Protein AF-A0A819KP63-F1 (afdb_monomer)

Solvent-accessible surface area (backbone atoms only — not comparable to full-atom values): 7962 Å² total; per-residue (Å²): 132,86,54,74,70,59,56,53,52,54,51,50,54,52,49,53,53,51,55,52,52,50,53,54,53,55,50,52,65,74,71,46,82,84,78,84,91,82,80,90,88,71,79,88,75,68,88,65,77,81,40,59,7,77,58,28,70,38,73,23,84,46,72,45,46,77,20,50,28,19,70,69,56,46,59,47,43,72,73,46,65,84,50,66,68,85,80,45,70,58,91,70,90,66,74,64,73,42,33,68,89,41,42,79,78,36,65,28,37,41,50,51,41,36,47,75,59,47,37,42,62,86,71,54,84,67,93,83,124

Radius of gyration: 24.45 Å; Cα contacts (8 Å, |Δi|>4): 112; chains: 1; bounding box: 66×54×40 Å

Nearest PDB structures (foldseek):
  3g6t-assembly1_B  TM=9.591E-01  e=2.686E-07  Rattus norvegicus
  3g6t-assembly1_A  TM=9.412E-01  e=7.875E-07  Rattus norvegicus
  1ga5-assembly2_F  TM=8.857E-01  e=5.920E-06  Homo sapiens
  1a6y-assembly1_A  TM=8.558E-01  e=3.697E-06  Homo sapiens
  1ga5-assembly2_E  TM=8.430E-01  e=6.332E-06  Homo sapiens

Organism: NCBI:txid392030

Secondary structure (DSSP, 8-state):
---HHHHHHHHHHHHHHHHHHHHHHHHHHHHS-------S----------EE-TTTSSEE-EEETTEEE-HHHHHHHHHHTTS-GGG---SSSS-----TTTTTS-HHHHHHHHHHTT--GGGS--S--

Sequence (129 aa):
MASRKTKEIENHLQVEHAVHIGKIQSLLSTVLPQVDKKSPGRNPKRYKALLTCVICTGDAHGYNFDAISCESCKAFFRRNALQPAEKFKCRGTGSCDVTFNARKRCKRCRLEKCLASGMRKEWILSDKE

InterPro domains:
  IPR001628 Zinc finger, nuclear hormone receptor-type [PF00105] (52-121)
  IPR001628 Zinc finger, nuclear hormone receptor-type [PR00047] (53-69)
  IPR001628 Zinc finger, nuclear hormone receptor-type [PR00047] (69-84)
  IPR001628 Zinc finger, nuclear hormone receptor-type [PR00047] (103-111)
  IPR001628 Zinc finger, nuclear hormone receptor-type [PR00047] (111-119)
  IPR001628 Zinc finger, nuclear hormone receptor-type [PS51030] (50-126)
  IPR001628 Zinc finger, nuclear hormone receptor-type [SM00399] (50-122)
  IPR013088 Zinc finger, NHR/GATA-type [G3DSA:3.30.50.10] (39-128)
  IPR050234 Nuclear hormone receptor family NR1 subfamily [PTHR24082] (32-126)

pLDDT: mean 79.84, std 20.61, range [44.25, 98.75]

Structure (mmCIF, N/CA/C/O backbone):
data_AF-A0A819KP63-F1
#
_entry.id   AF-A0A819KP63-F1
#
loop_
_atom_site.group_PDB
_atom_site.id
_atom_site.type_symbol
_atom_site.label_atom_id
_atom_site.label_alt_id
_atom_site.label_comp_id
_atom_site.label_asym_id
_atom_site.label_entity_id
_atom_site.label_seq_id
_atom_site.pdbx_PDB_ins_code
_atom_site.Cartn_x
_atom_site.Cartn_y
_atom_site.Cartn_z
_atom_site.occupancy
_atom_site.B_iso_or_equiv
_atom_site.auth_seq_id
_atom_site.auth_comp_id
_atom_site.auth_asym_id
_atom_site.auth_atom_id
_atom_site.pdbx_PDB_model_num
ATOM 1 N N . MET A 1 1 ? -56.457 -38.680 -6.705 1.00 46.72 1 MET A N 1
ATOM 2 C CA . MET A 1 1 ? -55.387 -39.326 -7.498 1.00 46.72 1 MET A CA 1
ATOM 3 C C . MET A 1 1 ? -54.558 -38.226 -8.153 1.00 46.72 1 MET A C 1
ATOM 5 O O . MET A 1 1 ? -55.021 -37.636 -9.118 1.00 46.72 1 MET A O 1
ATOM 9 N N . ALA A 1 2 ? -53.410 -37.855 -7.573 1.00 48.78 2 ALA A N 1
ATOM 10 C CA . ALA A 1 2 ? -52.578 -36.769 -8.106 1.00 48.78 2 ALA A CA 1
ATOM 11 C C . ALA A 1 2 ? -51.985 -37.178 -9.467 1.00 48.78 2 ALA A C 1
ATOM 13 O O . ALA A 1 2 ? -51.380 -38.248 -9.584 1.00 48.78 2 ALA A O 1
ATOM 14 N N . SER A 1 3 ? -52.244 -36.363 -10.493 1.00 57.41 3 SER A N 1
ATOM 15 C CA . SER A 1 3 ? -51.906 -36.634 -11.895 1.00 57.41 3 SER A CA 1
ATOM 16 C C . SER A 1 3 ? -50.401 -36.840 -12.072 1.00 57.41 3 SER A C 1
ATOM 18 O O . SER A 1 3 ? -49.602 -36.127 -11.474 1.00 57.41 3 SER A O 1
ATOM 20 N N . ARG A 1 4 ? -49.999 -37.790 -12.928 1.00 60.31 4 ARG A N 1
ATOM 21 C CA . ARG A 1 4 ? -48.582 -38.093 -13.225 1.00 60.31 4 ARG A CA 1
ATOM 22 C C . ARG A 1 4 ? -47.762 -36.836 -13.574 1.00 60.31 4 ARG A C 1
ATOM 24 O O . ARG A 1 4 ? -46.603 -36.760 -13.188 1.00 60.31 4 ARG A O 1
ATOM 31 N N . LYS A 1 5 ? -48.401 -35.820 -14.171 1.00 59.75 5 LYS A N 1
ATOM 32 C CA . LYS A 1 5 ? -47.798 -34.511 -14.479 1.00 59.75 5 LYS A CA 1
ATOM 33 C C . LYS A 1 5 ? -47.358 -33.698 -13.253 1.00 59.75 5 LYS A C 1
ATOM 35 O O . LYS A 1 5 ? -46.379 -32.973 -13.353 1.00 59.75 5 LYS A O 1
ATOM 40 N N . THR A 1 6 ? -48.039 -33.782 -12.106 1.00 58.62 6 THR A N 1
ATOM 41 C CA . THR A 1 6 ? -47.639 -33.002 -10.914 1.00 58.62 6 THR A CA 1
ATOM 42 C C . THR A 1 6 ? -46.418 -33.613 -10.235 1.00 58.62 6 THR A C 1
ATOM 44 O O . THR A 1 6 ? -45.540 -32.883 -9.790 1.00 58.62 6 THR A O 1
ATOM 47 N N . LYS A 1 7 ? -46.312 -34.949 -10.251 1.00 59.69 7 LYS A N 1
ATOM 48 C CA . LYS A 1 7 ? -45.157 -35.675 -9.707 1.00 59.69 7 LYS A CA 1
ATOM 49 C C . LYS A 1 7 ? -43.877 -35.419 -10.503 1.00 59.69 7 LYS A C 1
ATOM 51 O O . LYS A 1 7 ? -42.817 -35.323 -9.906 1.00 59.69 7 LYS A O 1
ATOM 56 N N . GLU A 1 8 ? -43.961 -35.287 -11.828 1.00 60.44 8 GLU A N 1
ATOM 57 C CA . GLU A 1 8 ? -42.800 -34.961 -12.675 1.00 60.44 8 GLU A CA 1
ATOM 58 C C . GLU A 1 8 ? -42.263 -33.544 -12.419 1.00 60.44 8 GLU A C 1
ATOM 60 O O . GLU A 1 8 ? -41.049 -33.354 -12.371 1.00 60.44 8 GLU A O 1
ATOM 65 N N . ILE A 1 9 ? -43.147 -32.567 -12.188 1.00 60.97 9 ILE A N 1
ATOM 66 C CA . ILE A 1 9 ? -42.761 -31.183 -11.867 1.00 60.97 9 ILE A CA 1
ATOM 67 C C . ILE A 1 9 ? -42.136 -31.099 -10.467 1.00 60.97 9 ILE A C 1
ATOM 69 O O . ILE A 1 9 ? -41.107 -30.445 -10.301 1.00 60.97 9 ILE A O 1
ATOM 73 N N . GLU A 1 10 ? -42.705 -31.790 -9.474 1.00 58.94 10 GLU A N 1
ATOM 74 C CA . GLU A 1 10 ? -42.120 -31.885 -8.127 1.00 58.94 10 GLU A CA 1
ATOM 75 C C . GLU A 1 10 ? -40.726 -32.523 -8.166 1.00 58.94 10 GLU A C 1
ATOM 77 O O . GLU A 1 10 ? -39.789 -31.987 -7.573 1.00 58.94 10 GLU A O 1
ATOM 82 N N . ASN A 1 11 ? -40.555 -33.599 -8.941 1.00 55.16 11 ASN A N 1
ATOM 83 C CA . ASN A 1 11 ? -39.261 -34.260 -9.097 1.00 55.16 11 ASN A CA 1
ATOM 84 C C . ASN A 1 11 ? -38.237 -33.342 -9.785 1.00 55.16 11 ASN A C 1
ATOM 86 O O . ASN A 1 11 ? -37.091 -33.268 -9.353 1.00 55.16 11 ASN A O 1
ATOM 90 N N . HIS A 1 12 ? -38.640 -32.596 -10.818 1.00 61.97 12 HIS A N 1
ATOM 91 C CA . HIS A 1 12 ? -37.757 -31.643 -11.496 1.00 61.97 12 HIS A CA 1
ATOM 92 C C . HIS A 1 12 ? -37.337 -30.491 -10.569 1.00 61.97 12 HIS A C 1
ATOM 94 O O . HIS A 1 12 ? -36.171 -30.098 -10.560 1.00 61.97 12 HIS A O 1
ATOM 100 N N . LEU A 1 13 ? -38.255 -29.971 -9.748 1.00 58.69 13 LEU A N 1
ATOM 101 C CA . LEU A 1 13 ? -37.947 -28.917 -8.777 1.00 58.69 13 LEU A CA 1
ATOM 102 C C . LEU A 1 13 ? -37.013 -29.423 -7.663 1.00 58.69 13 LEU A C 1
ATOM 104 O O . LEU A 1 13 ? -36.112 -28.702 -7.233 1.00 58.69 13 LEU A O 1
ATOM 108 N N . GLN A 1 14 ? -37.173 -30.680 -7.237 1.00 58.81 14 GLN A N 1
ATOM 109 C CA . GLN A 1 14 ? -36.255 -31.325 -6.295 1.00 58.81 14 GLN A CA 1
ATOM 110 C C . GLN A 1 14 ? -34.857 -31.545 -6.894 1.00 58.81 14 GLN A C 1
ATOM 112 O O . GLN A 1 14 ? -33.863 -31.338 -6.197 1.00 58.81 14 GLN A O 1
ATOM 117 N N . VAL A 1 15 ? -34.762 -31.910 -8.178 1.00 61.94 15 VAL A N 1
ATOM 118 C CA . VAL A 1 15 ? -33.480 -32.100 -8.878 1.00 61.94 15 VAL A CA 1
ATOM 119 C C . VAL A 1 15 ? -32.737 -30.771 -9.047 1.00 61.94 15 VAL A C 1
ATOM 121 O O . VAL A 1 15 ? -31.552 -30.701 -8.727 1.00 61.94 15 VAL A O 1
ATOM 124 N N . GLU A 1 16 ? -33.415 -29.696 -9.452 1.00 60.78 16 GLU A N 1
ATOM 125 C CA . GLU A 1 16 ? -32.804 -28.363 -9.591 1.00 60.78 16 GLU A CA 1
ATOM 126 C C . GLU A 1 16 ? -32.263 -27.827 -8.252 1.00 60.78 16 GLU A C 1
ATOM 128 O O . GLU A 1 16 ? -31.125 -27.350 -8.174 1.00 60.78 16 GLU A O 1
ATOM 133 N N . HIS A 1 17 ? -33.023 -27.978 -7.159 1.00 63.19 17 HIS A N 1
ATOM 134 C CA . HIS A 1 17 ? -32.546 -27.625 -5.818 1.00 63.19 17 HIS A CA 1
ATOM 135 C C . HIS A 1 17 ? -31.342 -28.470 -5.381 1.00 63.19 17 HIS A C 1
ATOM 137 O O . HIS A 1 17 ? -30.383 -27.923 -4.833 1.00 63.19 17 HIS A O 1
ATOM 143 N N . ALA A 1 18 ? -31.341 -29.778 -5.656 1.00 59.34 18 ALA A N 1
ATOM 144 C CA . ALA A 1 18 ? -30.210 -30.649 -5.343 1.00 59.34 18 ALA A CA 1
ATOM 145 C C . ALA A 1 18 ? -28.940 -30.257 -6.124 1.00 59.34 18 ALA A C 1
ATOM 147 O O . ALA A 1 18 ? -27.847 -30.230 -5.553 1.00 59.34 18 ALA A O 1
ATOM 148 N N . VAL A 1 19 ? -29.075 -29.879 -7.401 1.00 64.94 19 VAL A N 1
ATOM 149 C CA . VAL A 1 19 ? -27.964 -29.391 -8.238 1.00 64.94 19 VAL A CA 1
ATOM 150 C C . VAL A 1 19 ? -27.402 -28.070 -7.703 1.00 64.94 19 VAL A C 1
ATOM 152 O O . VAL A 1 19 ? -26.182 -27.886 -7.667 1.00 64.94 19 VAL A O 1
ATOM 155 N N . HIS A 1 20 ? -28.262 -27.150 -7.260 1.00 63.84 20 HIS A N 1
ATOM 156 C CA . HIS A 1 20 ? -27.823 -25.872 -6.698 1.00 63.84 20 HIS A CA 1
ATOM 157 C C . HIS A 1 20 ? -27.099 -26.048 -5.352 1.00 63.84 20 HIS A C 1
ATOM 159 O O . HIS A 1 20 ? -26.007 -25.507 -5.163 1.00 63.84 20 HIS A O 1
ATOM 165 N N . ILE A 1 21 ? -27.643 -26.878 -4.456 1.00 65.06 21 ILE A N 1
ATOM 166 C CA . ILE A 1 21 ? -27.016 -27.218 -3.169 1.00 65.06 21 ILE A CA 1
ATOM 167 C C . ILE A 1 21 ? -25.660 -27.908 -3.387 1.00 65.06 21 ILE A C 1
ATOM 169 O O . ILE A 1 21 ? -24.676 -27.533 -2.747 1.00 65.06 21 ILE A O 1
ATOM 173 N N . GLY A 1 22 ? -25.569 -28.842 -4.341 1.00 60.00 22 GLY A N 1
ATOM 174 C CA . GLY A 1 22 ? -24.317 -29.524 -4.686 1.00 60.00 22 GLY A CA 1
ATOM 175 C C . GLY A 1 22 ? -23.224 -28.574 -5.192 1.00 60.00 22 GLY A C 1
ATOM 176 O O . GLY A 1 22 ? -22.059 -28.707 -4.809 1.00 60.00 22 GLY A O 1
ATOM 177 N N . LYS A 1 23 ? -23.587 -27.553 -5.982 1.00 62.22 23 LYS A N 1
ATOM 178 C CA . LYS A 1 23 ? -22.653 -26.499 -6.423 1.00 62.22 23 LYS A CA 1
ATOM 179 C C . LYS A 1 23 ? -22.160 -25.641 -5.253 1.00 62.22 23 LYS A C 1
ATOM 181 O O . LYS A 1 23 ? -20.967 -25.360 -5.177 1.00 62.22 23 LYS A O 1
ATOM 186 N N . ILE A 1 24 ? -23.039 -25.271 -4.318 1.00 61.00 24 ILE A N 1
ATOM 187 C CA . ILE A 1 24 ? -22.662 -24.502 -3.118 1.00 61.00 24 ILE A CA 1
ATOM 188 C C . ILE A 1 24 ? -21.721 -25.321 -2.213 1.00 61.00 24 ILE A C 1
ATOM 190 O O . ILE A 1 24 ? -20.701 -24.799 -1.759 1.00 61.00 24 ILE A O 1
ATOM 194 N N . GLN A 1 25 ? -21.995 -26.616 -2.005 1.00 59.84 25 GLN A N 1
ATOM 195 C CA . GLN A 1 25 ? -21.110 -27.519 -1.252 1.00 59.84 25 GLN A CA 1
ATOM 196 C C . GLN A 1 25 ? -19.732 -27.688 -1.912 1.00 59.84 25 GLN A C 1
ATOM 198 O O . GLN A 1 25 ? -18.718 -27.676 -1.214 1.00 59.84 25 GLN A O 1
ATOM 203 N N . SER A 1 26 ? -19.676 -27.787 -3.245 1.00 58.06 26 SER A N 1
ATOM 204 C CA . SER A 1 26 ? -18.414 -27.854 -3.996 1.00 58.06 26 SER A CA 1
ATOM 205 C C . SER A 1 26 ? -17.588 -26.565 -3.902 1.00 58.06 26 SER A C 1
ATOM 207 O O . SER A 1 26 ? -16.359 -26.613 -3.935 1.00 58.06 26 SER A O 1
ATOM 209 N N . LEU A 1 27 ? -18.230 -25.400 -3.800 1.00 57.50 27 LEU A N 1
ATOM 210 C CA . LEU A 1 27 ? -17.519 -24.129 -3.648 1.00 57.50 27 LEU A CA 1
ATOM 211 C C . LEU A 1 27 ? -16.946 -23.981 -2.231 1.00 57.50 27 LEU A C 1
ATOM 213 O O . LEU A 1 27 ? -15.791 -23.589 -2.079 1.00 57.50 27 LEU A O 1
ATOM 217 N N . LEU A 1 28 ? -17.688 -24.382 -1.193 1.00 58.12 28 LEU A N 1
ATOM 218 C CA . LEU A 1 28 ? -17.200 -24.357 0.193 1.00 58.12 28 LEU A CA 1
ATOM 219 C C . LEU A 1 28 ? -15.987 -25.275 0.419 1.00 58.12 28 LEU A C 1
ATOM 221 O O . LEU A 1 28 ? -15.075 -24.902 1.156 1.00 58.12 28 LEU A O 1
ATOM 225 N N . SER A 1 29 ? -15.926 -26.435 -0.243 1.00 54.62 29 SER A N 1
ATOM 226 C CA . SER A 1 29 ? -14.780 -27.355 -0.141 1.00 54.62 29 SER A CA 1
ATOM 227 C C . SER A 1 29 ? -13.515 -26.857 -0.851 1.00 54.62 29 SER A C 1
ATOM 229 O O . SER A 1 29 ? -12.42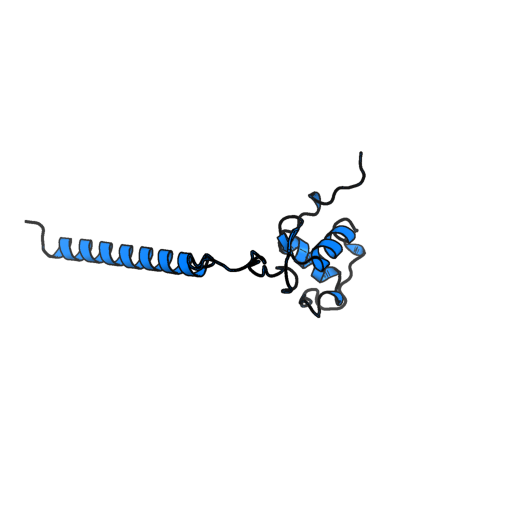0 -27.312 -0.523 1.00 54.62 29 SER A O 1
ATOM 231 N N . THR A 1 30 ? -13.656 -25.918 -1.793 1.00 54.66 30 THR A N 1
ATOM 232 C CA . THR A 1 30 ? -12.532 -25.309 -2.525 1.00 54.66 30 THR A CA 1
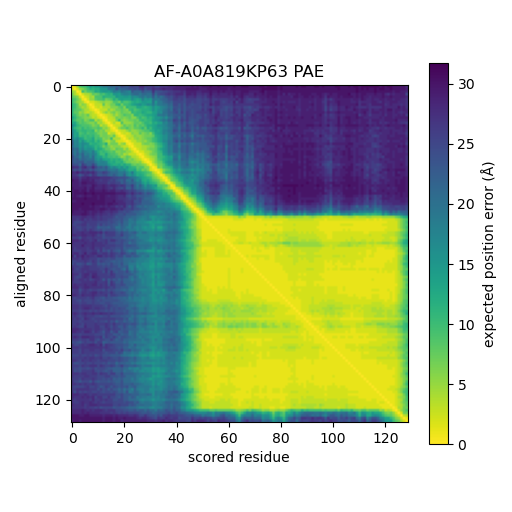ATOM 233 C C . THR A 1 30 ? -12.019 -24.038 -1.836 1.00 54.66 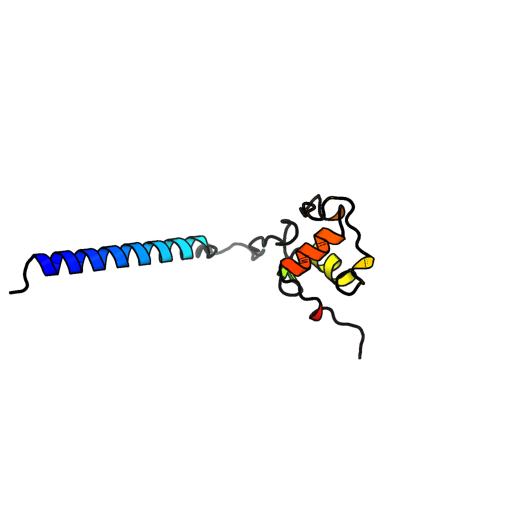30 THR A C 1
ATOM 235 O O . THR A 1 30 ? -10.854 -23.676 -1.985 1.00 54.66 30 THR A O 1
ATOM 238 N N . VAL A 1 31 ? -12.873 -23.355 -1.065 1.00 53.81 31 VAL A N 1
ATOM 239 C CA . VAL A 1 31 ? -12.544 -22.083 -0.394 1.00 53.81 31 VAL A CA 1
ATOM 240 C C . VAL A 1 31 ? -12.015 -22.290 1.033 1.00 53.81 31 VAL A C 1
ATOM 242 O O . VAL A 1 31 ? -11.265 -21.453 1.536 1.00 53.81 31 VAL A O 1
ATOM 245 N N . LEU A 1 32 ? -12.346 -23.407 1.689 1.00 46.16 32 LEU A N 1
ATOM 246 C CA . LEU A 1 32 ? -11.799 -23.745 3.004 1.00 46.16 32 LEU A CA 1
ATOM 247 C C . LEU A 1 32 ? -10.505 -24.567 2.862 1.00 46.16 32 LEU A C 1
ATOM 249 O O . LEU A 1 32 ? -10.515 -25.601 2.194 1.00 46.16 32 LEU A O 1
ATOM 253 N N . PRO A 1 33 ? -9.389 -24.169 3.504 1.00 50.31 33 PRO A N 1
ATOM 254 C CA . PRO A 1 33 ? -8.195 -25.001 3.540 1.00 50.31 33 PRO A CA 1
ATOM 255 C C . PRO A 1 33 ? -8.517 -26.324 4.248 1.00 50.31 33 PRO A C 1
ATOM 257 O O . PRO A 1 33 ? -8.966 -26.334 5.396 1.00 50.31 33 PRO A O 1
ATOM 260 N N . GLN A 1 34 ? -8.296 -27.436 3.543 1.00 51.16 34 GLN A N 1
ATOM 261 C CA . GLN A 1 34 ? -8.463 -28.796 4.051 1.00 51.16 34 GLN A CA 1
ATOM 262 C C . GLN A 1 34 ? -7.546 -28.990 5.265 1.00 51.16 34 GLN A C 1
ATOM 264 O O . GLN A 1 34 ? -6.324 -29.064 5.150 1.00 51.16 34 GLN A O 1
ATOM 269 N N . VAL A 1 35 ? -8.132 -29.007 6.460 1.00 53.78 35 VAL A N 1
ATOM 270 C CA . VAL A 1 35 ? -7.427 -29.347 7.699 1.00 53.78 35 VAL A CA 1
ATOM 271 C C . VAL A 1 35 ? -7.348 -30.868 7.808 1.00 53.78 35 VAL A C 1
ATOM 273 O O . VAL A 1 35 ? -8.267 -31.516 8.309 1.00 53.78 35 VAL A O 1
ATOM 276 N N . ASP A 1 36 ? -6.250 -31.448 7.322 1.00 50.31 36 ASP A N 1
ATOM 277 C CA . ASP A 1 36 ? -5.995 -32.888 7.387 1.00 50.31 36 ASP A CA 1
ATOM 278 C C . ASP A 1 36 ? -5.866 -33.383 8.840 1.00 50.31 36 ASP A C 1
ATOM 280 O O . ASP A 1 36 ? -4.892 -33.113 9.549 1.00 50.31 36 ASP A O 1
ATOM 284 N N . LYS A 1 37 ? -6.853 -34.159 9.299 1.00 49.00 37 LYS A N 1
ATOM 285 C CA . LYS A 1 37 ? -6.882 -34.794 10.627 1.00 49.00 37 LYS A CA 1
ATOM 286 C C . LYS A 1 37 ? -6.286 -36.208 10.579 1.00 49.00 37 LYS A C 1
ATOM 288 O O . LYS A 1 37 ? -7.044 -37.171 10.633 1.00 49.00 37 LYS A O 1
ATOM 293 N N . LYS A 1 38 ? -4.955 -36.366 10.486 1.00 45.00 38 LYS A N 1
ATOM 294 C CA . LYS A 1 38 ? -4.247 -37.620 10.873 1.00 45.00 38 LYS A CA 1
ATOM 295 C C . LYS A 1 38 ? -2.718 -37.518 10.753 1.00 45.00 38 LYS A C 1
ATOM 297 O O . LYS A 1 38 ? -2.160 -37.721 9.680 1.00 45.00 38 LYS A O 1
ATOM 302 N N . SER A 1 39 ? -2.006 -37.294 11.861 1.00 44.25 39 SER A N 1
ATOM 303 C CA . SER A 1 39 ? -0.768 -38.040 12.191 1.00 44.25 39 SER A CA 1
ATOM 304 C C . SER A 1 39 ? -0.329 -37.761 13.640 1.00 44.25 39 SER A C 1
ATOM 306 O O . SER A 1 39 ? -0.161 -36.593 13.992 1.00 44.25 39 SER A O 1
ATOM 308 N N . PRO A 1 40 ? -0.097 -38.784 14.484 1.00 48.78 40 PRO A N 1
ATOM 309 C CA . PRO A 1 40 ? 0.557 -38.601 15.774 1.00 48.78 40 PRO A CA 1
ATOM 310 C C . PRO A 1 40 ? 2.082 -38.536 15.562 1.00 48.78 40 PRO A C 1
ATOM 312 O O . PRO A 1 40 ? 2.635 -39.327 14.804 1.00 48.78 40 PRO A O 1
ATOM 315 N N . GLY A 1 41 ? 2.769 -37.589 16.211 1.00 52.72 41 GLY A N 1
ATOM 316 C CA . GLY A 1 41 ? 4.237 -37.622 16.334 1.00 52.72 41 GLY A CA 1
ATOM 317 C C . GLY A 1 41 ? 5.077 -36.713 15.422 1.00 52.72 41 GLY A C 1
ATOM 318 O O . GLY A 1 41 ? 6.275 -36.951 15.297 1.00 52.72 41 GLY A O 1
ATOM 319 N N . ARG A 1 42 ? 4.530 -35.646 14.818 1.00 47.28 42 ARG A N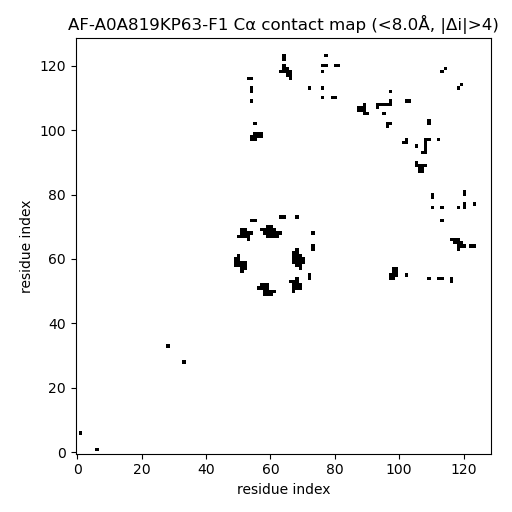 1
ATOM 320 C CA . ARG A 1 42 ? 5.354 -34.599 14.172 1.00 47.28 42 ARG A CA 1
ATOM 321 C C . ARG A 1 42 ? 5.498 -33.368 15.076 1.00 47.28 42 ARG A C 1
ATOM 323 O O . ARG A 1 42 ? 4.511 -32.781 15.502 1.00 47.28 42 ARG A O 1
ATOM 330 N N . ASN A 1 43 ? 6.751 -33.003 15.357 1.00 48.62 43 ASN A N 1
ATOM 331 C CA . ASN A 1 43 ? 7.199 -31.798 16.068 1.00 48.62 43 ASN A CA 1
ATOM 332 C C . ASN A 1 43 ? 6.376 -30.557 15.624 1.00 48.62 43 ASN A C 1
ATOM 334 O O . ASN A 1 43 ? 6.233 -30.369 14.412 1.00 48.62 43 ASN A O 1
ATOM 338 N N . PRO A 1 44 ? 5.837 -29.710 16.531 1.00 45.66 44 PRO A N 1
ATOM 339 C CA . PRO A 1 44 ? 4.922 -28.601 16.216 1.00 45.66 44 PRO A CA 1
ATOM 340 C C . PRO A 1 44 ? 5.619 -27.404 15.542 1.00 45.66 44 PRO A C 1
ATOM 342 O O . PRO A 1 44 ? 5.389 -26.240 15.877 1.00 45.66 44 PRO A O 1
ATOM 345 N N . LYS A 1 45 ? 6.459 -27.648 14.533 1.00 45.56 45 LYS A N 1
ATOM 346 C CA . LYS A 1 45 ? 6.869 -26.613 13.586 1.00 45.56 45 LYS A CA 1
ATOM 347 C C . LYS A 1 45 ? 5.683 -26.344 12.671 1.00 45.56 45 LYS A C 1
ATOM 349 O O . LYS A 1 45 ? 5.566 -26.930 11.605 1.00 45.56 45 LYS A O 1
ATOM 354 N N . ARG A 1 46 ? 4.781 -25.495 13.182 1.00 51.56 46 ARG A N 1
ATOM 355 C CA . ARG A 1 46 ? 3.748 -24.722 12.483 1.00 51.56 46 ARG A CA 1
ATOM 356 C C . ARG A 1 46 ? 3.649 -25.079 10.996 1.00 51.56 46 ARG A C 1
ATOM 358 O O . ARG A 1 46 ? 4.409 -24.533 10.196 1.00 51.56 46 ARG A O 1
ATOM 365 N N . TYR A 1 47 ? 2.637 -25.855 10.614 1.00 48.78 47 TYR A N 1
ATOM 366 C CA . TYR A 1 47 ? 2.006 -25.638 9.313 1.00 48.78 47 TYR A CA 1
ATOM 367 C C . TYR A 1 47 ? 1.395 -24.229 9.355 1.00 48.78 47 TYR A C 1
ATOM 369 O O . TYR A 1 47 ? 0.211 -24.034 9.612 1.00 48.78 47 TYR A O 1
ATOM 377 N N . LYS A 1 48 ? 2.242 -23.204 9.203 1.00 57.19 48 LYS A N 1
ATOM 378 C CA . LYS A 1 48 ? 1.786 -21.890 8.780 1.00 57.19 48 LYS A CA 1
ATOM 379 C C . LYS A 1 48 ? 1.255 -22.136 7.381 1.00 57.19 48 LYS A C 1
ATOM 381 O O . LYS A 1 48 ? 2.053 -22.318 6.467 1.00 57.19 48 LYS A O 1
ATOM 386 N N . ALA A 1 49 ? -0.065 -22.170 7.222 1.00 61.44 49 ALA A N 1
ATOM 387 C CA . ALA A 1 49 ? -0.653 -21.881 5.926 1.00 61.44 49 ALA A CA 1
ATOM 388 C C . ALA A 1 49 ? 0.059 -20.623 5.406 1.00 61.44 49 ALA A C 1
ATOM 390 O O . ALA A 1 49 ? 0.069 -19.593 6.090 1.00 61.44 49 ALA A O 1
ATOM 391 N N . LEU A 1 50 ? 0.785 -20.753 4.294 1.00 73.38 50 LEU A N 1
ATOM 392 C CA . LEU A 1 50 ? 1.548 -19.652 3.725 1.00 73.38 50 LEU A CA 1
ATOM 393 C C . LEU A 1 50 ? 0.532 -18.636 3.209 1.00 73.38 50 LEU A C 1
ATOM 395 O O . LEU A 1 50 ? -0.036 -18.793 2.133 1.00 73.38 50 LEU A O 1
ATOM 399 N N . LEU A 1 51 ? 0.245 -17.622 4.023 1.00 92.50 51 LEU A N 1
ATOM 400 C CA . LEU A 1 51 ? -0.605 -16.515 3.615 1.00 92.50 51 LEU A CA 1
ATOM 401 C C . LEU A 1 51 ? 0.115 -15.742 2.507 1.00 92.50 51 LEU A C 1
ATOM 403 O O . LEU A 1 51 ? 1.320 -15.506 2.588 1.00 92.50 51 LEU A O 1
ATOM 407 N N . THR A 1 52 ? -0.621 -15.291 1.497 1.00 96.69 52 THR A N 1
ATOM 408 C CA . THR A 1 52 ? -0.070 -14.472 0.412 1.00 96.69 52 THR A CA 1
ATOM 409 C C . THR A 1 52 ? -0.386 -13.000 0.649 1.00 96.69 52 THR A C 1
ATOM 411 O O . THR A 1 52 ? -1.517 -12.620 0.935 1.00 96.69 52 THR A O 1
ATOM 414 N N . CYS A 1 53 ? 0.619 -12.136 0.523 1.00 98.12 53 CYS A N 1
ATOM 415 C CA . CYS A 1 53 ? 0.463 -10.693 0.657 1.00 98.12 53 CYS A CA 1
ATOM 416 C C . CYS A 1 53 ? -0.380 -10.137 -0.492 1.00 98.12 53 CYS A C 1
ATOM 418 O O . CYS A 1 53 ? 0.090 -10.100 -1.631 1.00 98.12 53 CYS A O 1
ATOM 420 N N . VAL A 1 54 ? -1.559 -9.591 -0.193 1.00 98.19 54 VAL A N 1
ATOM 421 C CA . VAL A 1 54 ? -2.489 -9.073 -1.219 1.00 98.19 54 VAL A CA 1
ATOM 422 C C . VAL A 1 54 ? -1.924 -7.875 -2.001 1.00 98.19 54 VAL A C 1
ATOM 424 O O . VAL A 1 54 ? -2.329 -7.583 -3.123 1.00 98.19 54 VAL A O 1
ATOM 427 N N . ILE A 1 55 ? -0.896 -7.214 -1.458 1.00 98.62 55 ILE A N 1
ATOM 428 C CA . ILE A 1 55 ? -0.248 -6.062 -2.096 1.00 98.62 55 ILE A CA 1
ATOM 429 C C . ILE A 1 55 ? 0.760 -6.488 -3.163 1.00 98.62 55 ILE A C 1
ATOM 431 O O . ILE A 1 55 ? 0.809 -5.905 -4.241 1.00 98.62 55 ILE A O 1
ATOM 435 N N . CYS A 1 56 ? 1.615 -7.464 -2.855 1.00 98.44 56 CYS A N 1
ATOM 436 C CA . CYS A 1 56 ? 2.798 -7.758 -3.672 1.00 98.44 56 CYS A CA 1
ATOM 437 C C . CYS A 1 56 ? 3.049 -9.243 -3.913 1.00 98.44 56 CYS A C 1
ATOM 439 O O . CYS A 1 56 ? 4.145 -9.582 -4.338 1.00 98.44 56 CYS A O 1
ATOM 441 N N . THR A 1 57 ? 2.093 -10.103 -3.567 1.00 97.00 57 THR A N 1
ATOM 442 C CA . THR A 1 57 ? 2.109 -11.559 -3.779 1.00 97.00 57 THR A CA 1
ATOM 443 C C . THR A 1 57 ? 3.254 -12.341 -3.122 1.00 97.00 57 THR A C 1
ATOM 445 O O . THR A 1 57 ? 3.357 -13.538 -3.337 1.00 97.00 57 THR A O 1
ATOM 448 N N . GLY A 1 58 ? 4.108 -11.706 -2.311 1.00 95.56 58 GLY A N 1
ATOM 449 C CA . GLY A 1 58 ? 5.095 -12.410 -1.480 1.00 95.56 58 GLY A CA 1
ATOM 450 C C . GLY A 1 58 ? 4.496 -12.980 -0.192 1.00 95.56 58 GLY A C 1
ATOM 451 O O . GLY A 1 58 ? 3.329 -12.738 0.112 1.00 95.56 58 GLY A O 1
ATOM 452 N N . ASP A 1 59 ? 5.322 -13.648 0.606 1.00 96.19 59 ASP A N 1
ATOM 453 C CA . ASP A 1 59 ? 4.886 -14.313 1.840 1.00 96.19 59 ASP A CA 1
ATOM 454 C C . ASP A 1 59 ? 4.358 -13.318 2.882 1.00 96.19 59 ASP A C 1
ATOM 456 O O . ASP A 1 59 ? 5.033 -12.358 3.276 1.00 96.19 59 ASP A O 1
ATOM 460 N N . ALA A 1 60 ? 3.121 -13.529 3.324 1.00 96.00 60 ALA A N 1
ATOM 461 C CA . ALA A 1 60 ? 2.490 -12.777 4.394 1.00 96.00 60 ALA A CA 1
ATOM 462 C C . ALA A 1 60 ? 2.625 -13.497 5.735 1.00 96.00 60 ALA A C 1
ATOM 464 O O . ALA A 1 60 ? 2.652 -14.721 5.834 1.00 96.00 60 ALA A O 1
ATOM 465 N N . HIS A 1 61 ? 2.687 -12.695 6.795 1.00 90.31 61 HIS A N 1
ATOM 466 C CA . HIS A 1 61 ? 2.874 -13.188 8.160 1.00 90.31 61 HIS A CA 1
ATOM 467 C C . HIS A 1 61 ? 1.624 -12.993 9.029 1.00 90.31 61 HIS A C 1
ATOM 469 O O . HIS A 1 61 ? 1.641 -13.370 10.198 1.00 90.31 61 HIS A O 1
ATOM 475 N N . GLY A 1 62 ? 0.559 -12.423 8.458 1.00 92.50 62 GLY A N 1
ATOM 476 C CA . GLY A 1 62 ? -0.709 -12.147 9.123 1.00 92.50 62 GLY A CA 1
ATOM 477 C C . GLY A 1 62 ? -1.390 -10.897 8.566 1.00 92.50 62 GLY A C 1
ATOM 478 O O . GLY A 1 62 ? -1.006 -10.374 7.514 1.00 92.50 62 GLY A O 1
ATOM 479 N N . TYR A 1 63 ? -2.391 -10.422 9.303 1.00 96.19 63 TYR A N 1
ATOM 480 C CA . TYR A 1 63 ? -3.059 -9.148 9.060 1.00 96.19 63 TYR A CA 1
ATOM 481 C C . TYR A 1 63 ? -2.210 -7.998 9.602 1.00 96.19 63 TYR A C 1
ATOM 483 O O . TYR A 1 63 ? -1.735 -8.049 10.734 1.00 96.19 63 TYR A O 1
ATOM 491 N N . ASN A 1 64 ? -2.032 -6.947 8.806 1.00 96.69 64 ASN A N 1
ATOM 492 C CA . ASN A 1 64 ? -1.455 -5.689 9.260 1.00 96.69 64 ASN A CA 1
ATOM 493 C C . ASN A 1 64 ? -2.297 -4.542 8.723 1.00 96.69 64 ASN A C 1
ATOM 495 O O . ASN A 1 64 ? -2.524 -4.475 7.514 1.00 96.69 64 ASN A O 1
ATOM 499 N N . PHE A 1 65 ? -2.708 -3.634 9.610 1.00 97.56 65 PHE A N 1
ATOM 500 C CA . PHE A 1 65 ? -3.572 -2.506 9.258 1.00 97.56 65 PHE A CA 1
ATOM 501 C C . PHE A 1 65 ? -4.831 -2.960 8.499 1.00 97.56 65 PHE A C 1
ATOM 503 O O . PHE A 1 65 ? -5.189 -2.330 7.518 1.00 97.56 65 PHE A O 1
ATOM 510 N N . ASP A 1 66 ? -5.460 -4.063 8.923 1.00 97.44 66 ASP A N 1
ATOM 511 C CA . ASP A 1 66 ? -6.683 -4.641 8.325 1.00 97.44 66 ASP A CA 1
ATOM 512 C C . ASP A 1 66 ? -6.512 -5.391 6.981 1.00 97.44 66 ASP A C 1
ATOM 514 O O . ASP A 1 66 ? -7.488 -5.782 6.352 1.00 97.44 66 ASP A O 1
ATOM 518 N N . ALA A 1 67 ? -5.274 -5.682 6.547 1.00 97.62 67 ALA A N 1
ATOM 519 C CA . ALA A 1 67 ? -5.035 -6.491 5.342 1.00 97.62 67 ALA A CA 1
ATOM 520 C C . ALA A 1 67 ? -3.934 -7.552 5.509 1.00 97.62 67 ALA A C 1
ATOM 522 O O . ALA A 1 67 ? -2.878 -7.299 6.106 1.00 97.62 67 ALA A O 1
ATOM 523 N N . ILE A 1 68 ? -4.132 -8.732 4.903 1.00 97.56 68 ILE A N 1
ATOM 524 C CA . ILE A 1 68 ? -3.122 -9.803 4.846 1.00 97.56 68 ILE A CA 1
ATOM 525 C C . ILE A 1 68 ? -1.898 -9.312 4.070 1.00 97.56 68 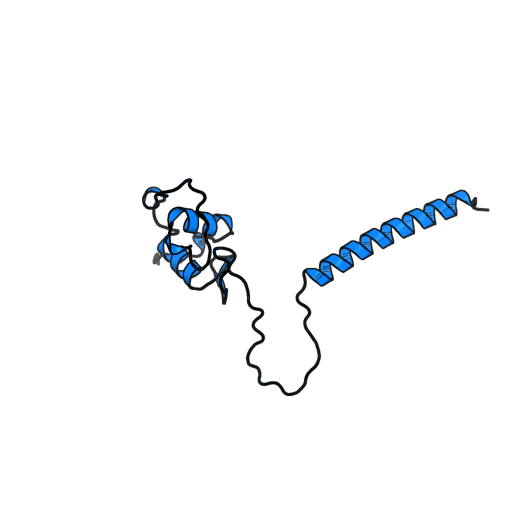ILE A C 1
ATOM 527 O O . ILE A 1 68 ? -1.938 -9.093 2.858 1.00 97.56 68 ILE A O 1
ATOM 531 N N . SER A 1 69 ? -0.772 -9.140 4.757 1.00 98.25 69 SER A N 1
ATOM 532 C CA . SER A 1 69 ? 0.398 -8.500 4.157 1.00 98.25 69 SER A CA 1
ATOM 533 C C . SER A 1 69 ? 1.731 -9.021 4.692 1.00 98.25 69 SER A C 1
ATOM 535 O O . SER A 1 69 ? 1.852 -9.558 5.792 1.00 98.25 69 SER A O 1
ATOM 537 N N . CYS A 1 70 ? 2.767 -8.875 3.866 1.00 98.19 70 CYS A N 1
ATOM 538 C CA . CYS A 1 70 ? 4.153 -9.157 4.238 1.00 98.19 70 CYS A CA 1
ATOM 539 C C . CYS A 1 70 ? 4.759 -8.016 5.071 1.00 98.19 70 CYS A C 1
ATOM 541 O O . CYS A 1 70 ? 4.329 -6.861 4.960 1.00 98.19 70 CYS A O 1
ATOM 543 N N . GLU A 1 71 ? 5.846 -8.302 5.794 1.00 97.75 71 GLU A N 1
ATOM 544 C CA . GLU A 1 71 ? 6.512 -7.322 6.668 1.00 97.75 71 GLU A CA 1
ATOM 545 C C . GLU A 1 71 ? 6.988 -6.076 5.902 1.00 97.75 71 GLU A C 1
ATOM 547 O O . GLU A 1 71 ? 6.883 -4.945 6.375 1.00 97.75 71 GLU A O 1
ATOM 552 N N . SER A 1 72 ? 7.432 -6.247 4.652 1.00 98.19 72 SER A N 1
ATOM 553 C CA . SER A 1 72 ? 7.845 -5.114 3.817 1.00 98.19 72 SER A CA 1
ATOM 554 C C . SER A 1 72 ? 6.685 -4.175 3.476 1.00 98.19 72 SER A C 1
ATOM 556 O O . SER A 1 72 ? 6.887 -2.963 3.425 1.00 98.19 72 SER A O 1
ATOM 558 N N . CYS A 1 73 ? 5.485 -4.702 3.204 1.00 98.69 73 CYS A N 1
ATOM 559 C CA . CYS A 1 73 ? 4.314 -3.878 2.888 1.00 98.69 73 CYS A CA 1
ATOM 560 C C . CYS A 1 73 ? 3.738 -3.224 4.142 1.00 98.69 73 CYS A C 1
ATOM 562 O O . CYS A 1 73 ? 3.423 -2.041 4.084 1.00 98.69 73 CYS A O 1
ATOM 564 N N . LYS A 1 74 ? 3.732 -3.924 5.281 1.00 98.06 74 LYS A N 1
ATOM 565 C CA . LYS A 1 74 ? 3.441 -3.343 6.599 1.00 98.06 74 LYS A CA 1
ATOM 566 C C . LYS A 1 74 ? 4.353 -2.151 6.909 1.00 98.06 74 LYS A C 1
ATOM 568 O O . LYS A 1 74 ? 3.874 -1.045 7.146 1.00 98.06 74 LYS A O 1
ATOM 573 N N . ALA A 1 75 ? 5.674 -2.342 6.851 1.00 98.19 75 ALA A N 1
ATOM 574 C CA . ALA A 1 75 ? 6.644 -1.288 7.152 1.00 98.19 75 ALA A CA 1
ATOM 575 C C . ALA A 1 75 ? 6.626 -0.145 6.122 1.00 98.19 75 ALA A C 1
ATOM 577 O O . ALA A 1 75 ? 6.958 0.999 6.438 1.00 98.19 75 ALA A O 1
ATOM 578 N N . PHE A 1 76 ? 6.285 -0.444 4.867 1.00 98.69 76 PHE A N 1
ATOM 579 C CA . PHE A 1 76 ? 6.059 0.575 3.850 1.00 98.69 76 PHE A CA 1
ATOM 580 C C . PHE A 1 76 ? 4.815 1.407 4.174 1.00 98.69 76 PHE A C 1
ATOM 582 O O . PHE A 1 76 ? 4.923 2.629 4.219 1.00 98.69 76 PHE A O 1
ATOM 589 N N . PHE A 1 77 ? 3.678 0.767 4.452 1.00 98.50 77 PHE A N 1
ATOM 590 C CA . PHE A 1 77 ? 2.421 1.449 4.739 1.00 98.50 77 PHE A CA 1
ATOM 591 C C . PHE A 1 77 ? 2.546 2.376 5.949 1.00 98.50 77 PHE A C 1
ATOM 593 O O . PHE A 1 77 ? 2.323 3.575 5.810 1.00 98.50 77 PHE A O 1
ATOM 600 N N . ARG A 1 78 ? 3.065 1.873 7.079 1.00 97.88 78 ARG A N 1
ATOM 601 C CA . ARG A 1 78 ? 3.295 2.670 8.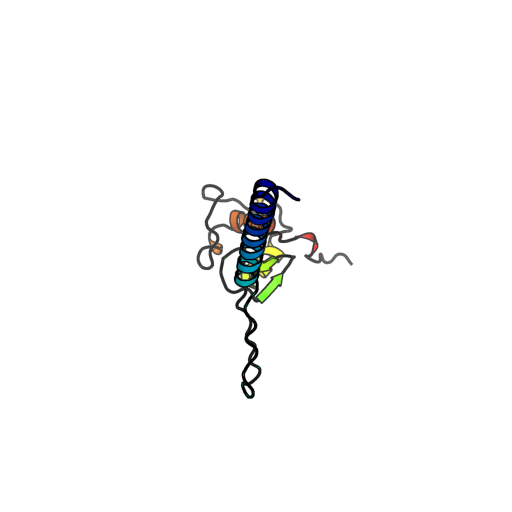299 1.00 97.88 78 ARG A CA 1
ATOM 602 C C . ARG A 1 78 ? 4.077 3.965 8.045 1.00 97.88 78 ARG A C 1
ATOM 604 O O . ARG A 1 78 ? 3.751 5.000 8.604 1.00 97.88 78 ARG A O 1
ATOM 611 N N . ARG A 1 79 ? 5.110 3.918 7.194 1.00 97.56 79 ARG A N 1
ATOM 612 C CA . ARG A 1 79 ? 5.968 5.082 6.897 1.00 97.56 79 ARG A CA 1
ATOM 613 C C . ARG A 1 79 ? 5.347 6.090 5.931 1.00 97.56 79 ARG A C 1
ATOM 615 O O . ARG A 1 79 ? 5.816 7.220 5.873 1.00 97.56 79 ARG A O 1
ATOM 622 N N . ASN A 1 80 ? 4.381 5.673 5.114 1.00 98.12 80 ASN A N 1
ATOM 623 C CA . ASN A 1 80 ? 3.944 6.453 3.954 1.00 98.12 80 ASN A CA 1
ATOM 624 C C . ASN A 1 80 ? 2.457 6.829 3.992 1.00 98.12 80 ASN A C 1
ATOM 626 O O . ASN A 1 80 ? 2.095 7.819 3.374 1.00 98.12 80 ASN A O 1
ATOM 630 N N . ALA A 1 81 ? 1.605 6.102 4.717 1.00 97.44 81 ALA A N 1
ATOM 631 C CA . ALA A 1 81 ? 0.153 6.300 4.673 1.00 97.44 81 ALA A CA 1
ATOM 632 C C . ALA A 1 81 ? -0.341 7.619 5.292 1.00 97.44 81 ALA A C 1
ATOM 634 O O . ALA A 1 81 ? -1.435 8.066 4.960 1.00 97.44 81 ALA A O 1
ATOM 635 N N . LEU A 1 82 ? 0.461 8.244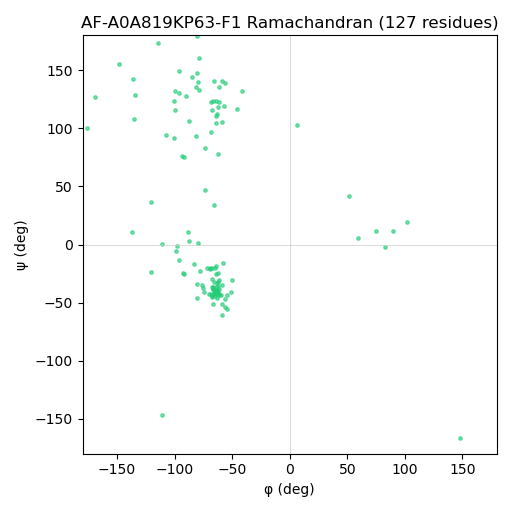 6.160 1.00 96.19 82 LEU A N 1
ATOM 636 C CA . LEU A 1 82 ? 0.178 9.564 6.742 1.00 96.19 82 LEU A CA 1
ATOM 637 C C . LEU A 1 82 ? 0.906 10.710 6.018 1.00 96.19 82 LEU A C 1
ATOM 639 O O . LEU A 1 82 ? 0.769 11.867 6.400 1.00 96.19 82 LEU A O 1
ATOM 643 N N . GLN A 1 83 ? 1.716 10.407 5.000 1.00 96.06 83 GLN A N 1
ATOM 644 C CA . GLN A 1 83 ? 2.421 11.435 4.238 1.00 96.06 83 GLN A CA 1
ATOM 645 C C . GLN A 1 83 ? 1.484 12.067 3.192 1.00 96.06 83 GLN A C 1
ATOM 647 O O . GLN A 1 83 ? 0.648 11.353 2.634 1.00 96.06 83 GLN A O 1
ATOM 652 N N . PRO A 1 84 ? 1.646 13.366 2.873 1.00 95.69 84 PRO A N 1
ATOM 653 C CA . PRO A 1 84 ? 0.865 14.028 1.827 1.00 95.69 84 PRO A CA 1
ATOM 654 C C . PRO A 1 84 ? 0.981 13.312 0.475 1.00 95.69 84 PRO A C 1
ATOM 656 O O . PRO A 1 84 ? 2.073 12.869 0.094 1.00 95.69 84 PRO A O 1
ATOM 659 N N . ALA A 1 85 ? -0.133 13.203 -0.253 1.00 91.25 85 ALA A N 1
ATOM 660 C CA . ALA A 1 85 ? -0.207 12.462 -1.513 1.00 91.25 85 ALA A CA 1
ATOM 661 C C . ALA A 1 85 ? 0.736 13.039 -2.585 1.00 91.25 85 ALA A C 1
ATOM 663 O O . ALA A 1 85 ? 1.314 12.297 -3.380 1.00 91.25 85 ALA A O 1
ATOM 664 N N . GLU A 1 86 ? 0.980 14.349 -2.546 1.00 93.50 86 GLU A N 1
ATOM 665 C CA . GLU A 1 86 ? 1.830 15.108 -3.466 1.00 93.50 86 GLU A CA 1
ATOM 666 C C . GLU A 1 86 ? 3.298 14.655 -3.416 1.00 93.50 86 GLU A C 1
ATOM 668 O O . GLU A 1 86 ? 4.029 14.792 -4.404 1.00 93.50 86 GLU A O 1
ATOM 673 N N . LYS A 1 87 ? 3.737 14.062 -2.292 1.00 94.50 87 LYS A N 1
ATOM 674 C CA . LYS A 1 87 ? 5.080 13.470 -2.163 1.00 94.50 87 LYS A CA 1
ATOM 675 C C . LYS A 1 87 ? 5.257 12.227 -3.039 1.00 94.50 87 LYS A C 1
ATOM 677 O O . LYS A 1 87 ? 6.390 11.833 -3.326 1.00 94.50 87 LYS A O 1
ATOM 682 N N . PHE A 1 88 ? 4.169 11.590 -3.469 1.00 95.12 88 PHE A N 1
ATOM 683 C CA . PHE A 1 88 ? 4.200 10.351 -4.236 1.00 95.12 88 PHE A CA 1
ATOM 684 C C . PHE A 1 88 ? 3.828 10.596 -5.697 1.00 95.12 88 PHE A C 1
ATOM 686 O O . PHE A 1 88 ? 2.669 10.528 -6.092 1.00 95.12 88 PHE A O 1
ATOM 693 N N . LYS A 1 89 ? 4.842 10.793 -6.543 1.00 95.88 89 LYS A N 1
ATOM 694 C CA . LYS A 1 89 ? 4.658 10.874 -7.998 1.00 95.88 89 LYS A CA 1
ATOM 695 C C . LYS A 1 89 ? 4.923 9.522 -8.656 1.00 95.88 89 LYS A C 1
ATOM 697 O O . LYS A 1 89 ? 5.949 8.887 -8.404 1.00 95.88 89 LYS A O 1
ATOM 702 N N . CYS A 1 90 ? 3.993 9.080 -9.499 1.00 97.50 90 CYS A N 1
ATOM 703 C CA . CYS A 1 90 ? 4.231 7.963 -10.407 1.00 97.50 90 CYS A CA 1
ATOM 704 C C . CYS A 1 90 ? 5.015 8.471 -11.622 1.00 97.50 90 CYS A C 1
ATOM 706 O O . CYS A 1 90 ? 4.743 9.562 -12.110 1.00 97.50 90 CYS A O 1
ATOM 708 N N . ARG A 1 91 ? 5.988 7.686 -12.095 1.00 95.75 91 ARG A N 1
ATOM 709 C CA . ARG A 1 91 ? 6.758 7.983 -13.318 1.00 95.75 91 ARG A CA 1
ATOM 710 C C . ARG A 1 91 ? 6.248 7.229 -14.553 1.00 95.75 91 ARG A C 1
ATOM 712 O O . ARG A 1 91 ? 6.777 7.428 -15.635 1.00 95.75 91 ARG A O 1
ATOM 719 N N . GLY A 1 92 ? 5.281 6.331 -14.369 1.00 94.75 92 GLY A N 1
ATOM 720 C CA . GLY A 1 92 ? 4.611 5.599 -15.444 1.00 94.75 92 GLY A CA 1
ATOM 721 C C . GLY A 1 92 ? 3.157 6.048 -15.598 1.00 94.75 92 GLY A C 1
ATOM 722 O O . GLY A 1 92 ? 2.816 7.187 -15.304 1.00 94.75 92 GLY A O 1
ATOM 723 N N . THR A 1 93 ? 2.281 5.119 -15.973 1.00 95.88 93 THR A N 1
ATOM 724 C CA . THR A 1 93 ? 0.852 5.346 -16.280 1.00 95.88 93 THR A CA 1
ATOM 725 C C . THR A 1 93 ? -0.065 5.451 -15.057 1.00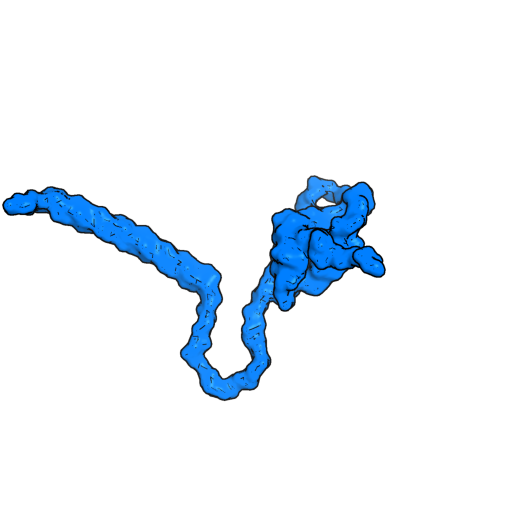 95.88 93 THR A C 1
ATOM 727 O O . THR A 1 93 ? -1.277 5.551 -15.196 1.00 95.88 93 THR A O 1
ATOM 730 N N . GLY A 1 94 ? 0.481 5.363 -13.843 1.00 96.56 94 GLY A N 1
ATOM 731 C CA . GLY A 1 94 ? -0.326 5.281 -12.618 1.00 96.56 94 GLY A CA 1
ATOM 732 C C . GLY A 1 94 ? -0.830 3.875 -12.268 1.00 96.56 94 GLY A C 1
ATOM 733 O O . GLY A 1 94 ? -1.399 3.700 -11.198 1.00 96.56 94 GLY A O 1
ATOM 734 N N . SER A 1 95 ? -0.544 2.864 -13.093 1.00 97.19 95 SER A N 1
ATOM 735 C CA . SER A 1 95 ? -0.973 1.467 -12.911 1.00 97.19 95 SER A CA 1
ATOM 736 C C . SER A 1 95 ? 0.204 0.484 -12.810 1.00 97.19 95 SER A C 1
ATOM 738 O O . SER A 1 95 ? 0.151 -0.626 -13.327 1.00 97.19 95 SER A O 1
ATOM 740 N N . CYS A 1 96 ? 1.312 0.882 -12.172 1.00 98.00 96 CYS A N 1
ATOM 741 C CA . CYS A 1 96 ? 2.511 0.041 -12.111 1.00 98.00 96 CYS A CA 1
ATOM 742 C C . CYS A 1 96 ? 2.260 -1.296 -11.396 1.00 98.00 96 CYS A C 1
ATOM 744 O O . CYS A 1 96 ? 1.762 -1.309 -10.270 1.00 98.00 96 CYS A O 1
ATOM 746 N N . ASP A 1 97 ? 2.758 -2.393 -11.973 1.00 97.31 97 ASP A N 1
ATOM 747 C CA . ASP A 1 97 ? 2.710 -3.710 -11.337 1.00 97.31 97 ASP A CA 1
ATOM 748 C C . ASP A 1 97 ? 3.486 -3.754 -10.019 1.00 97.31 97 ASP A C 1
ATOM 750 O O . ASP A 1 97 ? 4.717 -3.590 -9.965 1.00 97.31 97 ASP A O 1
ATOM 754 N N . VAL A 1 98 ? 2.749 -4.043 -8.947 1.00 98.38 98 VAL A N 1
ATOM 755 C CA . VAL A 1 98 ? 3.267 -4.235 -7.592 1.00 98.38 98 VAL A CA 1
ATOM 756 C C . VAL A 1 98 ? 3.369 -5.734 -7.312 1.00 98.38 98 VAL A C 1
ATOM 758 O O . VAL A 1 98 ? 2.423 -6.354 -6.831 1.00 98.38 98 VAL A O 1
ATOM 761 N N . THR A 1 99 ? 4.537 -6.308 -7.599 1.00 98.25 99 THR A N 1
ATOM 762 C CA . THR A 1 99 ? 4.908 -7.701 -7.278 1.00 98.25 99 THR A CA 1
ATOM 763 C C . THR A 1 99 ? 6.047 -7.737 -6.258 1.00 98.25 99 THR A C 1
ATOM 765 O O . THR A 1 99 ? 6.615 -6.695 -5.917 1.00 98.25 99 THR A O 1
ATOM 768 N N . PHE A 1 100 ? 6.422 -8.915 -5.762 1.00 96.94 100 PHE A N 1
ATOM 769 C CA . PHE A 1 100 ? 7.477 -9.064 -4.756 1.00 96.94 100 PHE A CA 1
ATOM 770 C C . PHE A 1 100 ? 8.798 -8.402 -5.190 1.00 96.94 100 PHE A C 1
ATOM 772 O O . PHE A 1 100 ? 9.391 -7.641 -4.416 1.00 96.94 100 PHE A O 1
ATOM 779 N N . ASN A 1 101 ? 9.177 -8.599 -6.458 1.00 97.44 101 ASN A N 1
ATOM 780 C CA . ASN A 1 101 ? 10.393 -8.052 -7.066 1.00 97.44 101 ASN A CA 1
ATOM 781 C C . ASN A 1 101 ? 10.230 -6.586 -7.500 1.00 97.44 101 ASN A C 1
ATOM 783 O O . ASN A 1 101 ? 11.158 -5.788 -7.398 1.00 97.44 101 ASN A O 1
ATOM 787 N N . ALA A 1 102 ? 9.031 -6.197 -7.940 1.00 96.94 102 ALA A N 1
ATOM 788 C CA . ALA A 1 102 ? 8.781 -4.895 -8.552 1.00 96.94 102 ALA A CA 1
ATOM 789 C C . ALA A 1 102 ? 8.248 -3.811 -7.603 1.00 96.94 102 ALA A C 1
ATOM 791 O O . ALA A 1 102 ? 8.262 -2.631 -7.956 1.00 96.94 102 ALA A O 1
ATOM 792 N N . ARG A 1 103 ? 7.789 -4.165 -6.397 1.00 97.62 103 ARG A N 1
ATOM 793 C CA . ARG A 1 103 ? 7.115 -3.247 -5.453 1.00 97.62 103 ARG A CA 1
ATOM 794 C C . ARG A 1 103 ? 7.930 -2.017 -5.048 1.00 97.62 103 ARG A C 1
ATOM 796 O O . ARG A 1 103 ? 7.375 -1.077 -4.493 1.00 97.62 103 ARG A O 1
ATOM 803 N N . LYS A 1 104 ? 9.246 -2.002 -5.272 1.00 97.38 104 LYS A N 1
ATOM 804 C CA . LYS A 1 104 ? 10.095 -0.832 -4.989 1.00 97.38 104 LYS A CA 1
ATOM 805 C C . LYS A 1 104 ? 10.082 0.215 -6.114 1.00 97.38 104 LYS A C 1
ATOM 807 O O . LYS A 1 104 ? 10.454 1.352 -5.847 1.00 97.38 104 LYS A O 1
ATOM 812 N N . ARG A 1 105 ? 9.638 -0.136 -7.331 1.00 97.56 105 ARG A N 1
ATOM 813 C CA . ARG A 1 105 ? 9.700 0.734 -8.524 1.00 97.56 105 ARG A CA 1
ATOM 814 C C . ARG A 1 105 ? 8.840 1.992 -8.405 1.00 97.56 105 ARG A C 1
ATOM 816 O O . ARG A 1 105 ? 9.270 3.061 -8.819 1.00 97.56 105 ARG A O 1
ATOM 823 N N . CYS A 1 106 ? 7.641 1.881 -7.833 1.00 98.44 106 CYS A N 1
ATOM 824 C CA . CYS A 1 106 ? 6.712 3.004 -7.716 1.00 98.44 106 CYS A CA 1
ATOM 825 C C . CYS A 1 106 ? 6.092 3.059 -6.317 1.00 98.44 106 CYS A C 1
ATOM 827 O O . CYS A 1 106 ? 5.238 2.242 -5.971 1.00 98.44 106 CYS A O 1
ATOM 829 N N . LYS A 1 107 ? 6.507 4.046 -5.511 1.00 98.25 107 LYS A N 1
ATOM 830 C CA . LYS A 1 107 ? 5.931 4.267 -4.175 1.00 98.25 107 LYS A CA 1
ATOM 831 C C . LYS A 1 107 ? 4.450 4.650 -4.256 1.00 98.25 107 LYS A C 1
ATOM 833 O O . LYS A 1 107 ? 3.680 4.142 -3.451 1.00 98.25 107 LYS A O 1
ATOM 838 N N . ARG A 1 108 ? 4.055 5.472 -5.242 1.00 98.50 108 ARG A N 1
ATOM 839 C CA . ARG A 1 108 ? 2.658 5.901 -5.428 1.00 98.50 108 ARG A CA 1
ATOM 840 C C . ARG A 1 108 ? 1.728 4.707 -5.642 1.00 98.50 108 ARG A C 1
ATOM 842 O O . ARG A 1 108 ? 0.889 4.450 -4.792 1.00 98.50 108 ARG A O 1
ATOM 849 N N . CYS A 1 109 ? 1.953 3.919 -6.695 1.00 98.69 109 CYS A N 1
ATOM 850 C CA . CYS A 1 109 ? 1.107 2.762 -7.009 1.00 98.69 109 CYS A CA 1
ATOM 851 C C . CYS A 1 109 ? 1.134 1.697 -5.903 1.00 98.69 109 CYS A C 1
ATOM 853 O O . CYS A 1 109 ? 0.129 1.040 -5.652 1.00 98.69 109 CYS A O 1
ATOM 855 N N . ARG A 1 110 ? 2.261 1.534 -5.190 1.00 98.75 110 ARG A N 1
ATOM 856 C CA . ARG A 1 110 ? 2.306 0.642 -4.023 1.00 98.75 110 ARG A CA 1
ATOM 857 C C . ARG A 1 110 ? 1.409 1.139 -2.891 1.00 98.75 110 ARG A C 1
ATOM 859 O O . ARG A 1 110 ? 0.718 0.322 -2.294 1.00 98.75 110 ARG A O 1
ATOM 866 N N . LEU A 1 111 ? 1.437 2.437 -2.583 1.00 98.75 111 LEU A N 1
ATOM 867 C CA . LEU A 1 111 ? 0.600 3.021 -1.534 1.00 98.75 111 LEU A CA 1
ATOM 868 C C . LEU A 1 111 ? -0.882 3.001 -1.920 1.00 98.75 111 LEU A C 1
ATOM 870 O O . LEU A 1 111 ? -1.705 2.604 -1.102 1.00 98.75 111 LEU A O 1
ATOM 874 N N . GLU A 1 112 ? -1.201 3.328 -3.172 1.00 98.38 112 GLU A N 1
ATOM 875 C CA . GLU A 1 112 ? -2.556 3.205 -3.726 1.00 98.38 112 GLU A CA 1
ATOM 876 C C . GLU A 1 112 ? -3.069 1.769 -3.595 1.00 98.38 112 GLU A C 1
ATOM 878 O O . GLU A 1 112 ? -4.157 1.558 -3.070 1.00 98.38 112 GLU A O 1
ATOM 883 N N . LYS A 1 113 ? -2.260 0.765 -3.960 1.00 98.69 113 LYS A N 1
ATOM 884 C CA . LYS A 1 113 ? -2.645 -0.642 -3.801 1.00 98.69 113 LYS A CA 1
ATOM 885 C C . LYS A 1 113 ? -2.825 -1.045 -2.337 1.00 98.69 113 LYS A C 1
ATOM 887 O O . LYS A 1 113 ? -3.722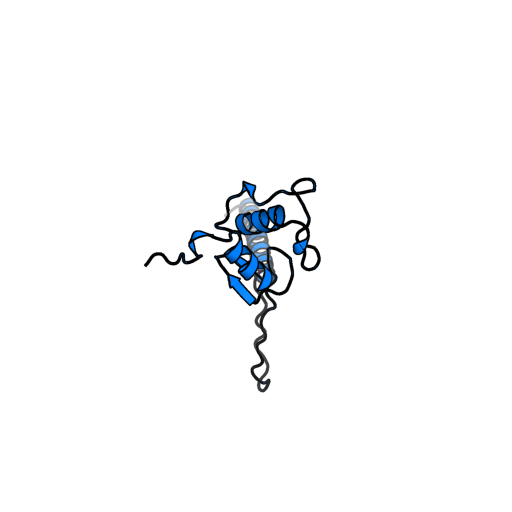 -1.830 -2.050 1.00 98.69 113 LYS A O 1
ATOM 892 N N . CYS A 1 114 ? -2.010 -0.525 -1.413 1.00 98.75 114 CYS A N 1
ATOM 893 C CA . CYS A 1 114 ? -2.219 -0.726 0.025 1.00 98.75 114 CYS A CA 1
ATOM 894 C C . CYS A 1 114 ? -3.614 -0.268 0.459 1.00 98.75 114 CYS A C 1
ATOM 896 O O . CYS A 1 114 ? -4.356 -1.067 1.023 1.00 98.75 114 CYS A O 1
ATOM 898 N N . LEU A 1 115 ? -3.975 0.977 0.149 1.00 98.44 115 LEU A N 1
ATOM 899 C CA . LEU A 1 115 ? -5.277 1.548 0.502 1.00 98.44 115 LEU A CA 1
ATOM 900 C C . LEU A 1 115 ? -6.425 0.801 -0.192 1.00 98.44 115 LEU A C 1
ATOM 902 O O . LEU A 1 115 ? -7.384 0.404 0.461 1.00 98.44 115 LEU A O 1
ATOM 906 N N . ALA A 1 116 ? -6.290 0.528 -1.492 1.00 98.25 116 ALA A N 1
ATOM 907 C CA . ALA A 1 116 ? -7.294 -0.191 -2.276 1.00 98.25 116 ALA A CA 1
ATOM 908 C C . ALA A 1 116 ? -7.510 -1.641 -1.808 1.00 98.25 116 ALA A C 1
ATOM 910 O O . ALA A 1 116 ? -8.588 -2.188 -1.997 1.00 98.25 116 ALA A O 1
ATOM 911 N N . SER A 1 117 ? -6.505 -2.260 -1.178 1.00 98.06 117 SER A N 1
ATOM 912 C CA . SER A 1 117 ? -6.621 -3.608 -0.599 1.00 98.06 117 SER A CA 1
ATOM 913 C C . SER A 1 117 ? -7.120 -3.600 0.851 1.00 98.06 117 SER A C 1
ATOM 915 O O . SER A 1 117 ? -7.013 -4.620 1.529 1.00 98.06 117 SER A O 1
ATOM 917 N N . GLY A 1 118 ? -7.603 -2.457 1.346 1.00 98.06 118 GLY A N 1
ATOM 918 C CA . GLY A 1 118 ? -8.188 -2.329 2.677 1.00 98.06 118 GLY A CA 1
ATOM 919 C C . GLY A 1 118 ? -7.204 -1.974 3.789 1.00 98.06 118 GLY A C 1
ATOM 920 O O . GLY A 1 118 ? -7.584 -2.048 4.949 1.00 98.06 118 GLY A O 1
ATOM 921 N N . MET A 1 119 ? -5.958 -1.572 3.492 1.00 98.56 119 MET A N 1
ATOM 922 C CA . MET A 1 119 ? -5.068 -1.117 4.565 1.00 98.56 119 MET A CA 1
ATOM 923 C C . MET A 1 119 ? -5.555 0.212 5.156 1.00 98.56 119 MET A C 1
ATOM 925 O O . MET A 1 119 ? -5.660 1.213 4.446 1.00 98.56 119 MET A O 1
ATOM 929 N N . ARG A 1 120 ? -5.797 0.239 6.467 1.00 97.50 120 ARG A N 1
ATOM 930 C CA . ARG A 1 120 ? -6.384 1.372 7.192 1.00 97.50 120 ARG A CA 1
ATOM 931 C C . ARG A 1 120 ? -5.324 2.200 7.906 1.00 97.50 120 ARG A C 1
ATOM 933 O O . ARG A 1 120 ? -4.652 1.723 8.822 1.00 97.50 120 ARG A O 1
ATOM 940 N N . LYS A 1 121 ? -5.158 3.459 7.493 1.00 96.31 121 LYS A N 1
ATOM 941 C CA . LYS A 1 121 ? -4.167 4.379 8.082 1.00 96.31 121 LYS A CA 1
ATOM 942 C C . LYS A 1 121 ? -4.527 4.790 9.513 1.00 96.31 121 LYS A C 1
ATOM 944 O O . LYS A 1 121 ? -3.638 5.170 10.261 1.00 96.31 121 LYS A O 1
ATOM 949 N N . GLU A 1 122 ? -5.795 4.646 9.900 1.00 95.69 122 GLU A N 1
ATOM 950 C CA . GLU A 1 122 ? -6.317 4.948 11.240 1.00 95.69 122 GLU A CA 1
ATOM 951 C C . GLU A 1 122 ? -5.720 4.028 12.318 1.00 95.69 122 GLU A C 1
ATOM 953 O O . GLU A 1 122 ? -5.719 4.370 13.492 1.00 95.69 122 GLU A O 1
ATOM 958 N N . TRP A 1 123 ? -5.175 2.874 11.921 1.00 94.75 123 TRP A N 1
ATOM 959 C CA . TRP A 1 123 ? -4.505 1.920 12.812 1.00 94.75 123 TRP A CA 1
ATOM 960 C C . TRP A 1 123 ? -3.011 2.230 13.005 1.00 94.75 123 TRP A C 1
ATOM 962 O O . TRP A 1 123 ? -2.285 1.463 13.638 1.00 94.75 123 TRP A O 1
ATOM 972 N N . ILE A 1 124 ? -2.515 3.322 12.416 1.00 94.75 124 ILE A N 1
ATOM 973 C CA . ILE A 1 124 ? -1.173 3.834 12.683 1.00 94.75 124 ILE A CA 1
ATOM 974 C C . ILE A 1 124 ? -1.290 4.759 13.891 1.00 94.75 124 ILE A C 1
ATOM 976 O O . ILE A 1 124 ? -1.798 5.870 13.764 1.00 94.75 124 ILE A O 1
ATOM 980 N N . LEU A 1 125 ? -0.815 4.296 15.049 1.00 86.75 125 LEU A N 1
ATOM 981 C CA . LEU A 1 125 ? -0.705 5.129 16.246 1.00 86.75 125 LEU A CA 1
ATOM 982 C C . LEU A 1 125 ? 0.157 6.356 15.914 1.00 86.75 125 LEU A C 1
ATOM 984 O O . LEU A 1 125 ? 1.309 6.214 15.499 1.00 86.75 125 LEU A O 1
ATOM 988 N N . SER A 1 126 ? -0.420 7.548 16.038 1.00 72.44 126 SER A N 1
ATOM 989 C CA . SER A 1 126 ? 0.338 8.795 16.125 1.00 72.44 126 SER A CA 1
ATOM 990 C C . SER A 1 126 ? 0.733 9.012 17.579 1.00 72.44 126 SER A C 1
ATOM 992 O O . SER A 1 126 ? -0.097 8.740 18.442 1.00 72.44 126 SER A O 1
ATOM 994 N N . ASP A 1 127 ? 1.921 9.558 17.841 1.00 64.75 127 ASP A N 1
ATOM 995 C CA . ASP A 1 127 ? 2.449 9.876 19.183 1.00 64.75 127 ASP A CA 1
ATOM 996 C C . ASP A 1 127 ? 1.666 10.995 19.919 1.00 64.75 127 ASP A C 1
ATOM 998 O O . ASP A 1 127 ? 2.247 11.824 20.608 1.00 64.75 127 ASP A O 1
ATOM 1002 N N . LYS A 1 128 ? 0.346 11.091 19.729 1.00 55.97 128 LYS A N 1
ATOM 1003 C CA . LYS A 1 128 ? -0.528 12.018 20.448 1.00 55.97 128 LYS A CA 1
ATOM 1004 C C . LYS A 1 128 ? -1.132 11.318 21.662 1.00 55.97 128 LYS A C 1
ATOM 1006 O O . LYS A 1 128 ? -2.309 10.967 21.633 1.00 55.97 128 LYS A O 1
ATOM 1011 N N . GLU A 1 129 ? -0.305 11.165 22.689 1.00 45.44 129 GLU A N 1
ATOM 1012 C CA . GLU A 1 129 ? -0.694 11.283 24.100 1.00 45.44 129 GLU A CA 1
ATOM 1013 C C . GLU A 1 129 ? 0.333 12.166 24.813 1.00 45.44 129 GLU A C 1
ATOM 1015 O O . GLU A 1 129 ? 1.548 11.919 24.633 1.00 45.44 129 GLU A O 1
#

Foldseek 3Di:
DPDPVVVVVVVVVVVVVVVVVVVVVVVVVVPDDDPDPDDPDDDPPDPPVQFAAQLARDTFDQDAQRGGHHPVLNVLCLVPVPPDLVVFDDPDDLQDDRHPVCVVVGSNNSNVSCVVRNRHNVPRDDPPD

Mean predicted aligned error: 14.77 Å